Protein AF-A0A937B7Q1-F1 (afdb_monomer_lite)

pLDDT: mean 87.64, std 11.83, range [39.62, 97.81]

Secondary structure (DSSP, 8-state):
-HHHHHHTTS--PPTTSPPPTTTTT---GGGGHHHHHIIIIIIIHHHHHHHTSS-HHHHHHHHHHHHHHHHHHHHHHSSB--TTTT--SGGGT--SSPPPBPHHHHHHHHHHHHHHHHHHHHH-----GGG-TTTTT-HHHHHHHHHHHHHHHHHHHHHTT-HHHHHHHS--

Structure (mmCIF, N/CA/C/O backbone):
data_AF-A0A937B7Q1-F1
#
_entry.id   AF-A0A937B7Q1-F1
#
loop_
_atom_site.group_PDB
_atom_site.id
_atom_site.type_symbol
_atom_site.label_atom_id
_atom_site.label_alt_id
_atom_site.label_comp_id
_atom_site.label_asym_id
_atom_site.label_entity_id
_atom_site.label_seq_id
_atom_site.pdbx_PDB_ins_code
_atom_site.Cartn_x
_atom_site.Cartn_y
_atom_site.Cartn_z
_atom_site.occupancy
_atom_site.B_iso_or_equiv
_atom_site.auth_seq_id
_atom_site.auth_comp_id
_atom_site.auth_asym_id
_atom_site.auth_atom_id
_atom_site.pdbx_PDB_model_num
ATOM 1 N N . MET A 1 1 ? 0.412 -8.705 -12.271 1.00 50.12 1 MET A N 1
ATOM 2 C CA . MET A 1 1 ? 0.459 -10.104 -11.781 1.00 50.12 1 MET A CA 1
ATOM 3 C C . MET A 1 1 ? 1.122 -11.080 -12.757 1.00 50.12 1 MET A C 1
ATOM 5 O O . MET A 1 1 ? 1.911 -11.881 -12.290 1.00 50.12 1 MET A O 1
ATOM 9 N N . MET A 1 2 ? 0.900 -11.007 -14.077 1.00 56.94 2 MET A N 1
ATOM 10 C CA . MET A 1 2 ? 1.447 -11.999 -15.030 1.00 56.94 2 MET A CA 1
ATOM 11 C C . MET A 1 2 ? 2.991 -11.999 -15.174 1.00 56.94 2 MET A C 1
ATOM 13 O O . MET A 1 2 ? 3.591 -13.054 -15.356 1.00 56.94 2 MET A O 1
ATOM 17 N N . ARG A 1 3 ? 3.652 -10.838 -15.026 1.00 74.56 3 ARG A N 1
ATOM 18 C CA . ARG A 1 3 ? 5.115 -10.698 -15.201 1.00 74.56 3 ARG A CA 1
ATOM 19 C C . ARG A 1 3 ? 5.944 -11.252 -14.033 1.00 74.56 3 ARG A C 1
ATOM 21 O O . ARG A 1 3 ? 6.922 -11.945 -14.260 1.00 74.56 3 ARG A O 1
ATOM 28 N N . ALA A 1 4 ? 5.521 -11.034 -12.785 1.00 82.25 4 ALA A N 1
ATOM 29 C CA . ALA A 1 4 ? 6.261 -11.528 -11.618 1.00 82.25 4 ALA A CA 1
ATOM 30 C C . ALA A 1 4 ? 6.345 -13.066 -11.578 1.00 82.25 4 ALA A C 1
ATOM 32 O O . ALA A 1 4 ? 7.389 -13.617 -11.252 1.00 82.25 4 ALA A O 1
ATOM 33 N N . ALA A 1 5 ? 5.270 -13.760 -11.967 1.00 83.88 5 ALA A N 1
ATOM 34 C CA . ALA A 1 5 ? 5.265 -15.220 -12.059 1.00 83.88 5 ALA A CA 1
ATOM 35 C C . ALA A 1 5 ? 6.197 -15.743 -13.167 1.00 83.88 5 ALA A C 1
ATOM 37 O O . ALA A 1 5 ? 6.763 -16.820 -13.020 1.00 83.88 5 ALA A O 1
ATOM 38 N N . LEU A 1 6 ? 6.373 -14.975 -14.248 1.00 86.75 6 LEU A N 1
ATOM 39 C CA . LEU A 1 6 ? 7.297 -15.308 -15.333 1.00 86.75 6 LEU A CA 1
ATOM 40 C C . LEU A 1 6 ? 8.747 -15.204 -14.849 1.00 86.75 6 LEU A C 1
ATOM 42 O O . LEU A 1 6 ? 9.528 -16.133 -15.008 1.00 86.75 6 LEU A O 1
ATOM 46 N N . TRP A 1 7 ? 9.091 -14.093 -14.194 1.00 85.81 7 TRP A N 1
ATOM 47 C CA . TRP A 1 7 ? 10.440 -13.857 -13.668 1.00 85.81 7 TRP A CA 1
ATOM 48 C C . TRP A 1 7 ? 10.802 -14.792 -12.513 1.00 85.81 7 TRP A C 1
ATOM 50 O O . TRP A 1 7 ? 11.959 -15.167 -12.363 1.00 85.81 7 TRP A O 1
ATOM 60 N N . ALA A 1 8 ? 9.810 -15.222 -11.734 1.00 90.19 8 ALA A N 1
ATOM 61 C CA . ALA A 1 8 ? 9.963 -16.270 -10.729 1.00 90.19 8 ALA A CA 1
ATOM 62 C C . ALA A 1 8 ? 9.913 -17.695 -11.319 1.00 90.19 8 ALA A C 1
ATOM 64 O O . ALA A 1 8 ? 9.898 -18.659 -10.561 1.00 90.19 8 ALA A O 1
ATOM 65 N N . GLN A 1 9 ? 9.879 -17.831 -12.651 1.00 89.19 9 GLN A N 1
ATOM 66 C CA . GLN A 1 9 ? 9.910 -19.102 -13.383 1.00 89.19 9 GLN A CA 1
ATOM 67 C C . GLN A 1 9 ? 8.751 -20.060 -13.060 1.00 89.19 9 GLN A C 1
ATOM 69 O O . GLN A 1 9 ? 8.854 -21.266 -13.268 1.00 89.19 9 GLN A O 1
ATOM 74 N N . TYR A 1 10 ? 7.615 -19.535 -12.596 1.00 88.69 10 TYR A N 1
ATOM 75 C CA . TYR A 1 10 ? 6.405 -20.336 -12.390 1.00 88.69 10 TYR A CA 1
ATOM 76 C C . TYR A 1 10 ? 5.698 -20.695 -13.698 1.00 88.69 10 TYR A C 1
ATOM 78 O O . TYR A 1 10 ? 4.919 -21.645 -13.732 1.00 88.69 10 TYR A O 1
ATOM 86 N N . TRP A 1 11 ? 5.924 -19.928 -14.764 1.00 85.50 11 TRP A N 1
ATOM 87 C CA . TRP A 1 11 ? 5.366 -20.205 -16.083 1.00 85.50 11 TRP A CA 1
ATOM 88 C C . TRP A 1 11 ? 6.284 -19.669 -17.180 1.00 85.50 11 TRP A C 1
ATOM 90 O O . TRP A 1 11 ? 7.130 -18.816 -16.928 1.00 85.50 11 TRP A O 1
ATOM 100 N N . THR A 1 12 ? 6.085 -20.160 -18.397 1.00 82.81 12 THR A N 1
ATOM 101 C CA . THR A 1 12 ? 6.661 -19.643 -19.644 1.00 82.81 12 THR A CA 1
ATOM 102 C C . THR A 1 12 ? 5.599 -19.760 -20.732 1.00 82.81 12 THR A C 1
ATOM 104 O O . THR A 1 12 ? 4.597 -20.466 -20.550 1.00 82.81 12 THR A O 1
ATOM 107 N N . TRP A 1 13 ? 5.766 -19.045 -21.840 1.00 74.75 13 TRP A N 1
ATOM 108 C CA . TRP A 1 13 ? 4.879 -19.175 -22.984 1.00 74.75 13 TRP A CA 1
ATOM 109 C C . TRP A 1 13 ? 4.895 -20.602 -23.553 1.00 74.75 13 TRP A C 1
ATOM 111 O O . TRP A 1 13 ? 5.878 -21.336 -23.460 1.00 74.75 13 TRP A O 1
ATOM 121 N N . GLY A 1 14 ? 3.755 -21.017 -24.113 1.00 81.00 14 GLY A N 1
ATOM 122 C CA . GLY A 1 14 ? 3.600 -22.354 -24.680 1.00 81.00 14 GLY A CA 1
ATOM 123 C C . GLY A 1 14 ? 4.478 -22.585 -25.919 1.00 81.00 14 GLY A C 1
ATOM 124 O O . GLY A 1 14 ? 4.973 -21.638 -26.532 1.00 81.00 14 GLY A O 1
ATOM 125 N N . PRO A 1 15 ? 4.657 -23.843 -26.346 1.00 79.44 15 PRO A N 1
ATOM 126 C CA . PRO A 1 15 ? 5.350 -24.132 -27.594 1.00 79.44 15 PRO A CA 1
ATOM 127 C C . PRO A 1 15 ? 4.584 -23.537 -28.790 1.00 79.44 15 PRO A C 1
ATOM 129 O O . PRO A 1 15 ? 3.369 -23.689 -28.893 1.00 79.44 15 PRO A O 1
ATOM 132 N N . GLY A 1 16 ? 5.298 -22.881 -29.711 1.00 78.62 16 GLY A N 1
ATOM 133 C CA . GLY A 1 16 ? 4.734 -22.353 -30.965 1.00 78.62 16 GLY A CA 1
ATOM 134 C C . GLY A 1 16 ? 4.321 -20.877 -30.948 1.00 78.62 16 GLY A C 1
ATOM 135 O O . GLY A 1 16 ? 3.835 -20.380 -31.961 1.00 78.62 16 GLY A O 1
ATOM 136 N N . VAL A 1 17 ? 4.544 -20.161 -29.846 1.00 79.38 17 VAL A N 1
ATOM 137 C CA . VAL A 1 17 ? 4.400 -18.699 -29.782 1.00 79.38 17 VAL A CA 1
ATOM 138 C C . VAL A 1 17 ? 5.772 -18.029 -29.680 1.00 79.38 17 VAL A C 1
ATOM 140 O O . VAL A 1 17 ? 6.707 -18.585 -29.107 1.00 79.38 17 VAL A O 1
ATOM 143 N N . ALA A 1 18 ? 5.916 -16.855 -30.298 1.00 75.31 18 ALA A N 1
ATOM 144 C CA . ALA A 1 18 ? 7.167 -16.105 -30.264 1.00 75.31 18 ALA A CA 1
ATOM 145 C C . ALA A 1 18 ? 7.467 -15.623 -28.838 1.00 75.31 18 ALA A C 1
ATOM 147 O O . ALA A 1 18 ? 6.561 -15.146 -28.154 1.00 75.31 18 ALA A O 1
ATOM 148 N N . LEU A 1 19 ? 8.738 -15.719 -28.428 1.00 74.12 19 LEU A N 1
ATOM 149 C CA . LEU A 1 19 ? 9.180 -15.230 -27.125 1.00 74.12 19 LEU A CA 1
ATOM 150 C C . LEU A 1 19 ? 8.914 -13.727 -27.016 1.00 74.12 19 LEU A C 1
ATOM 152 O O . LEU A 1 19 ? 9.402 -12.941 -27.835 1.00 74.12 19 LEU A O 1
ATOM 156 N N . GLY A 1 20 ? 8.142 -13.338 -26.008 1.00 77.69 20 GLY A N 1
ATOM 157 C CA . GLY A 1 20 ? 7.779 -11.942 -25.784 1.00 77.69 20 GLY A CA 1
ATOM 158 C C . GLY A 1 20 ? 8.903 -11.144 -25.121 1.00 77.69 20 GLY A C 1
ATOM 159 O O . GLY A 1 20 ? 9.791 -11.700 -24.474 1.00 77.69 20 GLY A O 1
ATOM 160 N N . ASP A 1 21 ? 8.823 -9.815 -25.196 1.00 84.06 21 ASP A N 1
ATOM 161 C CA . ASP A 1 21 ? 9.784 -8.898 -24.559 1.00 84.06 21 ASP A CA 1
ATOM 162 C C . ASP A 1 21 ? 9.982 -9.190 -23.058 1.00 84.06 21 ASP A C 1
ATOM 164 O O . ASP A 1 21 ? 11.103 -9.182 -22.551 1.00 84.06 21 ASP A O 1
ATOM 168 N N . ASN A 1 22 ? 8.912 -9.588 -22.365 1.00 79.38 22 ASN A N 1
ATOM 169 C CA . ASN A 1 22 ? 8.937 -9.967 -20.950 1.00 79.38 22 ASN A CA 1
ATOM 170 C C . ASN A 1 22 ? 9.835 -11.166 -20.620 1.00 79.38 22 ASN A C 1
ATOM 172 O O . ASN A 1 22 ? 10.467 -11.176 -19.564 1.00 79.38 22 ASN A O 1
ATOM 176 N N . GLU A 1 23 ? 9.874 -12.171 -21.497 1.00 81.38 23 GLU A N 1
ATOM 177 C CA . GLU A 1 23 ? 10.694 -13.384 -21.337 1.00 81.38 23 GLU A CA 1
ATOM 178 C C . GLU A 1 23 ? 12.169 -13.094 -21.588 1.00 81.38 23 GLU A C 1
ATOM 180 O O . GLU A 1 23 ? 13.056 -13.772 -21.076 1.00 81.38 23 GLU A O 1
ATOM 185 N N . ARG A 1 24 ? 12.422 -12.041 -22.364 1.00 84.56 24 ARG A N 1
ATOM 186 C CA . ARG A 1 24 ? 13.751 -11.551 -22.710 1.00 84.56 24 ARG A CA 1
ATOM 187 C C . ARG A 1 24 ? 14.237 -10.453 -21.769 1.00 84.56 24 ARG A C 1
ATOM 189 O O . ARG A 1 24 ? 15.279 -9.864 -22.036 1.00 84.56 24 ARG A O 1
ATOM 196 N N . TYR A 1 25 ? 13.496 -10.170 -20.695 1.00 85.88 25 TYR A N 1
ATOM 197 C CA . TYR A 1 25 ? 13.778 -9.086 -19.749 1.00 85.88 25 TYR A CA 1
ATOM 198 C C . TYR A 1 25 ? 13.830 -7.690 -20.399 1.00 85.88 25 TYR A C 1
ATOM 200 O O . TYR A 1 25 ? 14.426 -6.762 -19.855 1.00 85.88 25 TYR A O 1
ATOM 208 N N . LEU A 1 26 ? 13.172 -7.514 -21.547 1.00 86.56 26 LEU A N 1
ATOM 209 C CA . LEU A 1 26 ? 13.018 -6.226 -22.214 1.00 86.56 26 LEU A CA 1
ATOM 210 C C . LEU A 1 26 ? 11.802 -5.515 -21.612 1.00 86.56 26 LEU A C 1
ATOM 212 O O . LEU A 1 26 ? 10.665 -5.766 -21.999 1.00 86.56 26 LEU A O 1
ATOM 216 N N . SER A 1 27 ? 12.046 -4.660 -20.620 1.00 83.75 27 SER 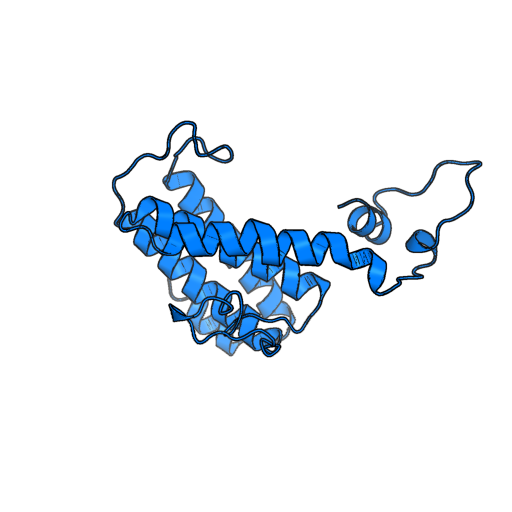A N 1
ATOM 217 C CA . SER A 1 27 ? 10.994 -3.863 -19.977 1.00 83.75 27 SER A CA 1
ATOM 218 C C . SER A 1 27 ? 11.007 -2.434 -20.505 1.00 83.75 27 SER A C 1
ATOM 220 O O . SER A 1 27 ? 12.062 -1.802 -20.559 1.00 83.75 27 SER A O 1
ATOM 222 N N . GLN A 1 28 ? 9.837 -1.910 -20.864 1.00 87.06 28 GLN A N 1
ATOM 223 C CA . GLN A 1 28 ? 9.664 -0.514 -21.264 1.00 87.06 28 GLN A CA 1
ATOM 224 C C . GLN A 1 28 ? 8.931 0.269 -20.168 1.00 87.06 28 GLN A C 1
ATOM 226 O O . GLN A 1 28 ? 8.072 -0.297 -19.497 1.00 87.06 28 GLN A O 1
ATOM 231 N N . PRO A 1 29 ? 9.173 1.583 -20.004 1.00 81.75 29 PRO A N 1
ATOM 232 C CA . PRO A 1 29 ? 8.490 2.375 -18.975 1.00 81.75 29 PRO A CA 1
ATOM 233 C C . PRO A 1 29 ? 6.957 2.264 -19.030 1.00 81.75 29 PRO A C 1
ATOM 235 O O . PRO A 1 29 ? 6.300 2.113 -18.001 1.00 81.75 29 PRO A O 1
ATOM 238 N N . ALA A 1 30 ? 6.387 2.250 -20.240 1.00 87.88 30 ALA A N 1
ATOM 239 C CA . ALA A 1 30 ? 4.942 2.181 -20.452 1.00 87.88 30 ALA A CA 1
ATOM 240 C C . ALA A 1 30 ? 4.292 0.886 -19.931 1.00 87.88 30 ALA A C 1
ATOM 242 O O . ALA A 1 30 ? 3.093 0.871 -19.642 1.00 87.88 30 ALA A O 1
ATOM 243 N N . ASP A 1 31 ? 5.072 -0.183 -19.762 1.00 86.44 31 ASP A N 1
ATOM 244 C CA . ASP A 1 31 ? 4.587 -1.477 -19.284 1.00 86.44 31 ASP A CA 1
ATOM 245 C C . ASP A 1 31 ? 3.991 -1.421 -17.874 1.00 86.44 31 ASP A C 1
ATOM 247 O O . ASP A 1 31 ? 3.116 -2.222 -17.526 1.00 86.44 31 ASP A O 1
ATOM 251 N N . PHE A 1 32 ? 4.460 -0.472 -17.063 1.00 88.31 32 PHE A N 1
ATOM 252 C CA . PHE A 1 32 ? 4.095 -0.345 -15.657 1.00 88.31 32 PHE A CA 1
ATOM 253 C C . PHE A 1 32 ? 3.060 0.751 -15.398 1.00 88.31 32 PHE A C 1
ATOM 255 O O . PHE A 1 32 ? 2.506 0.801 -14.298 1.00 88.31 32 PHE A O 1
ATOM 262 N N . ASN A 1 33 ? 2.713 1.557 -16.409 1.00 90.31 33 ASN A N 1
ATOM 263 C CA . ASN A 1 33 ? 1.756 2.662 -16.290 1.00 90.31 33 ASN A CA 1
ATOM 264 C C . ASN A 1 33 ? 0.428 2.207 -15.676 1.00 90.31 33 ASN A C 1
ATOM 266 O O . ASN A 1 33 ? -0.066 2.809 -14.731 1.00 90.31 33 ASN A O 1
ATOM 270 N N . ASN A 1 34 ? -0.121 1.086 -16.151 1.00 91.00 34 ASN A N 1
ATOM 271 C CA . ASN A 1 34 ? -1.388 0.566 -15.636 1.00 91.00 34 ASN A CA 1
ATOM 272 C C . ASN A 1 34 ? -1.307 0.166 -14.156 1.00 91.00 34 ASN A C 1
ATOM 274 O O . ASN A 1 34 ? -2.266 0.371 -13.413 1.00 91.00 34 ASN A O 1
ATOM 278 N N . ALA A 1 35 ? -0.191 -0.430 -13.728 1.00 89.81 35 ALA A N 1
ATOM 279 C CA . ALA A 1 35 ? 0.004 -0.809 -12.331 1.00 89.81 35 ALA A CA 1
ATOM 280 C C . ALA A 1 35 ? 0.165 0.437 -11.452 1.00 89.81 35 ALA A C 1
ATOM 282 O O . ALA A 1 35 ? -0.492 0.537 -10.417 1.00 89.81 35 ALA A O 1
ATOM 283 N N . TRP A 1 36 ? 0.960 1.404 -11.914 1.00 92.19 36 TRP A N 1
ATOM 284 C CA . TRP A 1 36 ? 1.177 2.683 -11.249 1.00 92.19 36 TRP A CA 1
ATOM 285 C C . TRP A 1 36 ? -0.128 3.464 -11.061 1.00 92.19 36 TRP A C 1
ATOM 287 O O . TRP A 1 36 ? -0.479 3.825 -9.938 1.00 92.19 36 TRP A O 1
ATOM 297 N N . THR A 1 37 ? -0.903 3.649 -12.134 1.00 92.81 37 THR A N 1
ATOM 298 C CA . THR A 1 37 ? -2.195 4.347 -12.089 1.00 92.81 37 THR A CA 1
ATOM 299 C C . THR A 1 37 ? -3.178 3.643 -11.161 1.00 92.81 37 THR A C 1
ATOM 301 O O . THR A 1 37 ? -3.807 4.296 -10.335 1.00 92.81 37 THR A O 1
ATOM 304 N N . ARG A 1 38 ? -3.294 2.310 -11.226 1.00 93.62 38 ARG A N 1
ATOM 305 C CA . ARG A 1 38 ? -4.201 1.568 -10.333 1.00 93.62 38 ARG A CA 1
ATOM 306 C C . ARG A 1 38 ? -3.794 1.670 -8.866 1.00 93.62 38 ARG A C 1
ATOM 308 O O . ARG A 1 38 ? -4.672 1.690 -8.007 1.00 93.62 38 ARG A O 1
ATOM 315 N N . ALA A 1 39 ? -2.497 1.717 -8.581 1.00 93.94 39 ALA A N 1
ATOM 316 C CA . ALA A 1 39 ? -2.007 1.864 -7.221 1.00 93.94 39 ALA A CA 1
ATOM 317 C C . ALA A 1 39 ? -2.268 3.279 -6.687 1.00 93.94 39 ALA A C 1
ATOM 319 O O . ALA A 1 39 ? -2.939 3.414 -5.671 1.00 93.94 39 ALA A O 1
ATOM 320 N N . TYR A 1 40 ? -1.806 4.325 -7.378 1.00 93.88 40 TYR A N 1
ATOM 321 C CA . TYR A 1 40 ? -1.909 5.704 -6.888 1.00 93.88 40 TYR A CA 1
ATOM 322 C C . TYR A 1 40 ? -3.281 6.340 -7.123 1.00 93.88 40 TYR A C 1
ATOM 324 O O . TYR A 1 40 ? -3.908 6.808 -6.178 1.00 93.88 40 TYR A O 1
ATOM 332 N N . ALA A 1 41 ? -3.750 6.368 -8.371 1.00 91.44 41 ALA A N 1
ATOM 333 C CA . ALA A 1 41 ? -4.944 7.126 -8.743 1.00 91.44 41 ALA A CA 1
ATOM 334 C C . ALA A 1 41 ? -6.250 6.448 -8.307 1.00 91.44 41 ALA A C 1
ATOM 336 O O . ALA A 1 41 ? -7.247 7.138 -8.131 1.00 91.44 41 ALA A O 1
ATOM 337 N N . ASN A 1 42 ? -6.236 5.123 -8.119 1.00 92.94 42 ASN A N 1
ATOM 338 C CA . ASN A 1 42 ? -7.421 4.376 -7.702 1.00 92.94 42 ASN A CA 1
ATOM 339 C C . ASN A 1 42 ? -7.290 3.942 -6.236 1.00 92.94 42 ASN A C 1
ATOM 341 O O . ASN A 1 42 ? -7.823 4.587 -5.341 1.00 92.94 42 ASN A O 1
ATOM 345 N N . ALA A 1 43 ? -6.527 2.876 -5.970 1.00 94.56 43 ALA A N 1
ATOM 346 C CA . ALA A 1 43 ? -6.538 2.224 -4.664 1.00 94.56 43 ALA A CA 1
ATOM 347 C C . ALA A 1 43 ? -6.065 3.148 -3.531 1.00 94.56 43 ALA A C 1
ATOM 349 O O . ALA A 1 43 ? -6.711 3.223 -2.490 1.00 94.56 43 ALA A O 1
ATOM 350 N N . LEU A 1 44 ? -4.951 3.861 -3.711 1.00 95.06 44 LEU A N 1
ATOM 351 C CA . LEU A 1 44 ? -4.420 4.736 -2.668 1.00 95.06 44 LEU A CA 1
ATOM 352 C C . LEU A 1 44 ? -5.314 5.960 -2.435 1.00 95.06 44 LEU A C 1
ATOM 354 O O . LEU A 1 44 ? -5.482 6.358 -1.285 1.00 95.06 44 LEU A O 1
ATOM 358 N N . ALA A 1 45 ? -5.913 6.518 -3.491 1.00 93.44 45 ALA A N 1
ATOM 359 C CA . ALA A 1 45 ? -6.875 7.611 -3.377 1.00 93.44 45 ALA A CA 1
ATOM 360 C C . ALA A 1 45 ? -8.117 7.192 -2.569 1.00 93.44 45 ALA A C 1
ATOM 362 O O . ALA A 1 45 ? -8.465 7.863 -1.595 1.00 93.44 45 ALA A O 1
ATOM 363 N N . ASP A 1 46 ? -8.708 6.037 -2.886 1.00 93.50 46 ASP A N 1
ATOM 364 C CA . ASP A 1 4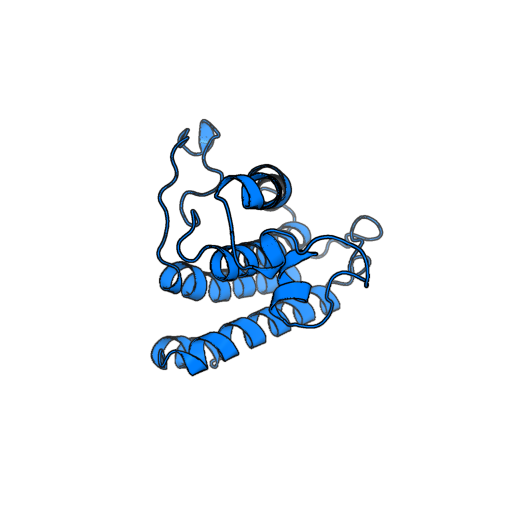6 ? -9.863 5.494 -2.158 1.00 93.50 46 ASP A CA 1
ATOM 365 C C . ASP A 1 46 ? -9.522 5.206 -0.687 1.00 93.50 46 ASP A C 1
ATOM 367 O O . ASP A 1 46 ? -10.292 5.515 0.226 1.00 93.50 46 ASP A O 1
ATOM 371 N N . LEU A 1 47 ? -8.334 4.654 -0.425 1.00 95.12 47 LEU A N 1
ATOM 372 C CA . LEU A 1 47 ? -7.873 4.373 0.934 1.00 95.12 47 LEU A CA 1
ATOM 373 C C . LEU A 1 47 ? -7.596 5.649 1.737 1.00 95.12 47 LEU A C 1
ATOM 375 O O . LEU A 1 47 ? -7.862 5.673 2.940 1.00 95.12 47 LEU A O 1
ATOM 379 N N . LYS A 1 48 ? -7.080 6.703 1.095 1.00 91.88 48 LYS A N 1
ATOM 380 C CA . LYS A 1 48 ? -6.875 8.019 1.717 1.00 91.88 48 LYS A CA 1
ATOM 381 C C . LYS A 1 48 ? -8.195 8.708 2.022 1.00 91.88 48 LYS A C 1
ATOM 383 O O . LYS A 1 48 ? -8.330 9.314 3.082 1.00 91.88 48 LYS A O 1
ATOM 388 N N . PHE A 1 49 ? -9.183 8.562 1.148 1.00 91.31 49 PHE A N 1
ATOM 389 C CA . PHE A 1 49 ? -10.541 9.006 1.430 1.00 91.31 49 PHE A CA 1
ATOM 390 C C . PHE A 1 49 ? -11.136 8.254 2.630 1.00 91.31 49 PHE A C 1
ATOM 392 O O . PHE A 1 49 ? -11.657 8.879 3.552 1.00 91.31 49 PHE A O 1
ATOM 399 N N . LEU A 1 50 ? -10.985 6.926 2.681 1.00 91.81 50 LEU A N 1
ATOM 400 C CA . LEU A 1 50 ? -11.477 6.109 3.795 1.00 91.81 50 LEU A CA 1
ATOM 401 C C . LEU A 1 50 ? -10.779 6.435 5.128 1.00 91.81 50 LEU A C 1
ATOM 403 O O . LEU A 1 50 ? -11.408 6.389 6.183 1.00 91.81 50 LEU A O 1
ATOM 407 N N . GLU A 1 51 ? -9.495 6.800 5.092 1.00 89.69 51 GLU A N 1
ATOM 408 C CA . GLU A 1 51 ? -8.737 7.292 6.252 1.00 89.69 51 GLU A CA 1
ATOM 409 C C . GLU A 1 51 ? -9.287 8.616 6.813 1.00 89.69 51 GLU A C 1
ATOM 411 O O . GLU A 1 51 ? -9.149 8.873 8.003 1.00 89.69 51 GLU A O 1
ATOM 416 N N . LYS A 1 52 ? -9.971 9.444 6.010 1.00 87.88 52 LYS A N 1
ATOM 417 C CA . LYS A 1 52 ? -10.635 10.668 6.502 1.00 87.88 52 LYS A CA 1
ATOM 418 C C . LYS A 1 52 ? -11.936 10.369 7.281 1.00 87.88 52 LYS A C 1
ATOM 420 O O . LYS A 1 52 ? -12.532 11.289 7.839 1.00 87.88 52 LYS A O 1
ATOM 425 N N . SER A 1 53 ? -12.391 9.110 7.341 1.00 88.12 53 SER A N 1
ATOM 426 C CA . SER A 1 53 ? -13.579 8.705 8.110 1.00 88.12 53 SER A CA 1
ATOM 427 C C . SER A 1 53 ? -13.406 8.954 9.615 1.00 88.12 53 SER A C 1
ATOM 429 O O . SER A 1 53 ? -12.309 8.835 10.155 1.00 88.12 53 SER A O 1
ATOM 431 N N . SER A 1 54 ? -14.494 9.246 10.334 1.00 88.75 54 SER A N 1
ATOM 432 C CA . SER A 1 54 ? -14.479 9.348 11.805 1.00 88.75 54 SER A CA 1
ATOM 433 C C . SER A 1 54 ? -14.421 7.983 12.500 1.00 88.75 54 SER A C 1
ATOM 435 O O . SER A 1 54 ? -14.097 7.893 13.685 1.00 88.75 54 SER A O 1
ATOM 437 N N . ASP A 1 55 ? -14.717 6.912 11.768 1.00 92.69 55 ASP A N 1
ATOM 438 C CA . ASP A 1 55 ? -14.802 5.561 12.298 1.00 92.69 55 ASP A CA 1
ATOM 439 C C . ASP A 1 55 ? -13.435 4.868 12.302 1.00 92.69 55 ASP A C 1
ATOM 441 O O . ASP A 1 55 ? -12.780 4.671 11.269 1.00 92.69 55 ASP A O 1
ATOM 445 N N . LYS A 1 56 ? -13.014 4.469 13.501 1.00 94.94 56 LYS A N 1
ATOM 446 C CA . LYS A 1 56 ? -11.716 3.851 13.758 1.00 94.94 56 LYS A CA 1
ATOM 447 C C . LYS A 1 56 ? -11.543 2.489 13.086 1.00 94.94 56 LYS A C 1
ATOM 449 O O . LYS A 1 56 ? -10.428 2.180 12.672 1.00 94.94 56 LYS A O 1
ATOM 454 N N . THR A 1 57 ? -12.607 1.717 12.877 1.00 94.44 57 THR A N 1
ATOM 455 C CA . THR A 1 57 ? -12.502 0.444 12.151 1.00 94.44 57 THR A CA 1
ATOM 456 C C . THR A 1 57 ? -12.079 0.689 10.701 1.00 94.44 57 THR A C 1
ATOM 458 O O . THR A 1 57 ? -11.126 0.074 10.221 1.00 94.44 57 THR A O 1
ATOM 461 N N . TYR A 1 58 ? -12.726 1.633 10.012 1.00 94.94 58 TYR A N 1
ATOM 462 C CA . TYR A 1 58 ? -12.392 1.959 8.621 1.00 94.94 58 TYR A CA 1
ATOM 463 C C .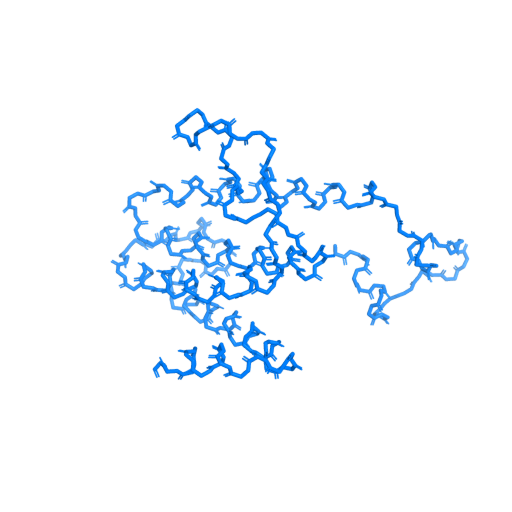 TYR A 1 58 ? -11.000 2.587 8.484 1.00 94.94 58 TYR A C 1
ATOM 465 O O . TYR A 1 58 ? -10.253 2.213 7.580 1.00 94.94 58 TYR A O 1
ATOM 473 N N . ASN A 1 59 ? -10.612 3.460 9.421 1.00 94.94 59 ASN A N 1
ATOM 474 C CA . ASN A 1 59 ? -9.247 3.995 9.518 1.00 94.94 59 ASN A CA 1
ATOM 475 C C . ASN A 1 59 ? -8.196 2.891 9.663 1.00 94.94 59 ASN A C 1
ATOM 477 O O . ASN A 1 59 ? -7.143 2.916 9.025 1.00 94.94 59 ASN A O 1
ATOM 481 N N . GLY A 1 60 ? -8.467 1.927 10.540 1.00 95.88 60 GLY A N 1
ATOM 482 C CA . GLY A 1 60 ? -7.537 0.851 10.824 1.00 95.88 60 GLY A CA 1
ATOM 483 C C . GLY A 1 60 ? -7.310 -0.049 9.611 1.00 95.88 60 GLY A C 1
ATOM 484 O O . GLY A 1 60 ? -6.163 -0.338 9.256 1.00 95.88 60 GLY A O 1
ATOM 485 N N . ILE A 1 61 ? -8.396 -0.424 8.925 1.00 96.06 61 ILE A N 1
ATOM 486 C CA . ILE A 1 61 ? -8.340 -1.188 7.670 1.00 96.06 61 ILE A CA 1
ATOM 487 C C . ILE A 1 61 ? -7.605 -0.387 6.594 1.00 96.06 61 ILE A C 1
ATOM 489 O O . ILE A 1 61 ? -6.718 -0.932 5.932 1.00 96.06 61 ILE A O 1
ATOM 493 N N . SER A 1 62 ? -7.927 0.903 6.434 1.00 96.31 62 SER A N 1
ATOM 494 C CA . SER A 1 62 ? -7.323 1.724 5.387 1.00 96.31 62 SER A CA 1
ATOM 495 C C . SER A 1 62 ? -5.810 1.837 5.567 1.00 96.31 62 SER A C 1
ATOM 497 O O . SER A 1 62 ? -5.077 1.574 4.618 1.00 96.31 62 SER A O 1
ATOM 499 N N . LYS A 1 63 ? -5.315 2.098 6.783 1.00 96.88 63 LYS A N 1
ATOM 500 C CA . LYS A 1 63 ? -3.872 2.180 7.082 1.00 96.88 63 LYS A CA 1
ATOM 501 C C . LYS A 1 63 ? -3.129 0.875 6.807 1.00 96.88 63 LYS A C 1
ATOM 503 O O . LYS A 1 63 ? -2.047 0.898 6.224 1.00 96.88 63 LYS A O 1
ATOM 508 N N . ILE A 1 64 ? -3.706 -0.270 7.177 1.00 97.31 64 ILE A N 1
ATOM 509 C CA . ILE A 1 64 ? -3.093 -1.583 6.908 1.00 97.31 64 ILE A CA 1
ATOM 510 C C . ILE A 1 64 ? -3.030 -1.854 5.399 1.00 97.31 64 ILE A C 1
ATOM 512 O O . ILE A 1 64 ? -2.007 -2.321 4.893 1.00 97.31 64 ILE A O 1
ATOM 516 N N . MET A 1 65 ? -4.095 -1.528 4.665 1.00 97.31 65 MET A N 1
ATOM 517 C CA . MET A 1 65 ? -4.142 -1.696 3.211 1.00 97.31 65 MET A CA 1
ATOM 518 C C . MET A 1 65 ? -3.201 -0.733 2.479 1.00 97.31 65 MET A C 1
ATOM 520 O O . MET A 1 65 ? -2.538 -1.153 1.530 1.00 97.31 65 MET A O 1
ATOM 524 N N . GLN A 1 66 ? -3.077 0.514 2.946 1.00 96.81 66 GLN A N 1
ATOM 525 C CA . GLN A 1 66 ? -2.090 1.472 2.439 1.00 96.81 66 GLN A CA 1
ATOM 526 C C . GLN A 1 66 ? -0.673 0.941 2.640 1.00 96.81 66 GLN A C 1
ATOM 528 O O . GLN A 1 66 ? 0.104 0.919 1.691 1.00 96.81 66 GLN A O 1
ATOM 533 N N . ALA A 1 67 ? -0.351 0.437 3.836 1.00 97.19 67 ALA A N 1
ATOM 534 C CA . ALA A 1 67 ? 0.963 -0.134 4.108 1.00 97.19 67 ALA A CA 1
ATOM 535 C C . ALA A 1 67 ? 1.276 -1.328 3.190 1.00 97.19 67 ALA A C 1
ATOM 537 O O . ALA A 1 67 ? 2.386 -1.427 2.673 1.00 97.19 67 ALA A O 1
ATOM 538 N N . ASN A 1 68 ? 0.302 -2.211 2.935 1.00 97.00 68 ASN A N 1
ATOM 539 C CA . ASN A 1 68 ? 0.468 -3.319 1.989 1.00 97.00 68 ASN A CA 1
ATOM 540 C C . ASN A 1 68 ? 0.693 -2.822 0.552 1.00 97.00 68 ASN A C 1
ATOM 542 O O . ASN A 1 68 ? 1.534 -3.361 -0.165 1.00 97.00 68 ASN A O 1
ATOM 546 N N . LEU A 1 69 ? -0.043 -1.794 0.126 1.00 96.62 69 LEU A N 1
ATOM 547 C CA . LEU A 1 69 ? 0.094 -1.227 -1.212 1.00 96.62 69 LEU A CA 1
ATOM 548 C C . LEU A 1 69 ? 1.452 -0.539 -1.400 1.00 96.62 69 LEU A C 1
ATOM 550 O O . LEU A 1 69 ? 2.129 -0.804 -2.391 1.00 96.62 69 LEU A O 1
ATOM 554 N N . PHE A 1 70 ? 1.882 0.274 -0.433 1.00 96.75 70 PHE A N 1
ATOM 555 C CA . PHE A 1 70 ? 3.203 0.900 -0.451 1.00 96.75 70 PHE A CA 1
ATOM 556 C C . PHE A 1 70 ? 4.325 -0.133 -0.405 1.00 96.75 70 PHE A C 1
ATOM 558 O O . PHE A 1 70 ? 5.280 0.010 -1.156 1.00 96.75 70 PHE A O 1
ATOM 565 N N . GLN A 1 71 ? 4.179 -1.208 0.379 1.00 95.38 71 GLN A N 1
ATOM 566 C CA . GLN A 1 71 ? 5.117 -2.334 0.381 1.00 95.38 71 GLN A CA 1
ATOM 567 C C . GLN A 1 71 ? 5.267 -2.949 -1.021 1.00 95.38 71 GLN A C 1
ATOM 569 O O . GLN A 1 71 ? 6.376 -3.285 -1.426 1.00 95.38 71 GLN A O 1
ATOM 574 N N . ILE A 1 72 ? 4.173 -3.121 -1.769 1.00 94.44 72 ILE A N 1
ATOM 575 C CA . ILE A 1 72 ? 4.216 -3.671 -3.135 1.00 94.44 72 ILE A CA 1
ATOM 576 C C . ILE A 1 72 ? 4.851 -2.677 -4.114 1.00 94.44 72 ILE A C 1
ATOM 578 O O . ILE A 1 72 ? 5.581 -3.090 -5.012 1.00 94.44 72 ILE A O 1
ATOM 582 N N . LEU A 1 73 ? 4.571 -1.382 -3.955 1.00 94.75 73 LEU A N 1
ATOM 583 C CA . LEU A 1 73 ? 5.137 -0.331 -4.797 1.00 94.75 73 LEU A CA 1
ATOM 584 C C . LEU A 1 73 ? 6.654 -0.224 -4.620 1.00 94.75 73 LEU A C 1
ATOM 586 O O . LEU A 1 73 ? 7.373 -0.292 -5.613 1.00 94.75 73 LEU A O 1
ATOM 590 N N . VAL A 1 74 ? 7.134 -0.131 -3.379 1.00 94.81 74 VAL A N 1
ATOM 591 C CA . VAL A 1 74 ? 8.570 -0.004 -3.083 1.00 94.81 74 VAL A CA 1
ATOM 592 C C . VAL A 1 74 ? 9.344 -1.250 -3.527 1.00 94.81 74 VAL A C 1
ATOM 594 O O . VAL A 1 74 ? 10.420 -1.136 -4.097 1.00 94.81 74 VAL A O 1
ATOM 597 N N . ASP A 1 75 ? 8.755 -2.446 -3.394 1.00 91.88 75 ASP A N 1
ATOM 598 C CA . ASP A 1 75 ? 9.351 -3.693 -3.901 1.00 91.88 75 ASP A CA 1
ATOM 599 C C . ASP A 1 75 ? 9.564 -3.695 -5.415 1.00 91.88 75 ASP A C 1
ATOM 601 O O . ASP A 1 75 ? 10.419 -4.423 -5.919 1.00 91.88 75 ASP A O 1
ATOM 605 N N . HIS A 1 76 ? 8.717 -2.974 -6.149 1.00 89.81 76 HIS A N 1
ATOM 606 C CA . HIS A 1 76 ? 8.700 -3.026 -7.603 1.00 89.81 76 HIS A CA 1
ATOM 607 C C . HIS A 1 76 ? 9.456 -1.866 -8.246 1.00 89.81 76 HIS A C 1
ATOM 609 O O . HIS A 1 76 ? 10.079 -2.057 -9.287 1.00 89.81 76 HIS A O 1
ATOM 615 N N . PHE A 1 77 ? 9.385 -0.682 -7.640 1.00 91.19 77 PHE A N 1
ATOM 616 C CA . PHE A 1 77 ? 9.906 0.558 -8.208 1.00 91.19 77 PHE A CA 1
ATOM 617 C C . PHE A 1 77 ? 11.113 1.124 -7.445 1.00 91.19 77 PHE A C 1
ATOM 619 O O . PHE A 1 77 ? 11.811 1.966 -8.001 1.00 91.19 77 PHE A O 1
ATOM 626 N N . GLY A 1 78 ? 11.389 0.657 -6.222 1.00 92.75 78 GLY A N 1
ATOM 627 C CA . GLY A 1 78 ? 12.373 1.278 -5.335 1.00 92.75 78 GLY A CA 1
ATOM 628 C C . GLY A 1 78 ? 11.806 2.557 -4.730 1.00 92.75 78 GLY A C 1
ATOM 629 O O . GLY A 1 78 ? 10.741 2.523 -4.113 1.00 92.75 78 GLY A O 1
ATOM 630 N N . ASP A 1 79 ? 12.494 3.679 -4.927 1.00 95.31 79 ASP A N 1
ATOM 631 C CA . ASP A 1 79 ? 12.033 4.987 -4.466 1.00 95.31 79 ASP A CA 1
ATOM 632 C C . ASP A 1 79 ? 10.660 5.319 -5.058 1.00 95.31 79 ASP A C 1
ATOM 634 O O . ASP A 1 79 ? 10.409 5.142 -6.255 1.00 95.31 79 ASP A O 1
ATOM 638 N N . ILE A 1 80 ? 9.754 5.823 -4.221 1.00 95.69 80 ILE A N 1
ATOM 639 C CA . ILE A 1 80 ? 8.371 6.109 -4.618 1.00 95.69 80 ILE A CA 1
ATOM 640 C C . ILE A 1 80 ? 7.818 7.340 -3.897 1.00 95.69 80 ILE A C 1
ATOM 642 O O . ILE A 1 80 ? 8.230 7.639 -2.776 1.00 95.69 80 ILE A O 1
ATOM 646 N N . PRO A 1 81 ? 6.819 8.039 -4.464 1.00 96.00 81 PRO A N 1
ATOM 647 C CA . PRO A 1 81 ? 6.068 9.035 -3.717 1.00 96.00 81 PRO A CA 1
ATOM 648 C C . PRO A 1 81 ? 5.350 8.409 -2.518 1.00 96.00 81 PRO A C 1
ATOM 650 O O . PRO A 1 81 ? 4.466 7.565 -2.696 1.00 96.00 81 PRO A O 1
ATOM 653 N N . PHE A 1 82 ? 5.701 8.832 -1.302 1.00 94.69 82 PHE A N 1
ATOM 654 C CA . PHE A 1 82 ? 5.114 8.309 -0.064 1.00 94.69 82 PHE A CA 1
ATOM 655 C C . PHE A 1 82 ? 4.590 9.428 0.843 1.00 94.69 82 PHE A C 1
ATOM 657 O O . PHE A 1 82 ? 3.383 9.547 1.049 1.00 94.69 82 PHE A O 1
ATOM 664 N N . THR A 1 83 ? 5.467 10.299 1.342 1.00 92.94 83 THR A N 1
ATOM 665 C CA . THR A 1 83 ? 5.138 11.402 2.266 1.00 92.94 83 THR A CA 1
ATOM 666 C C . THR A 1 83 ? 4.310 12.508 1.614 1.00 92.94 83 TH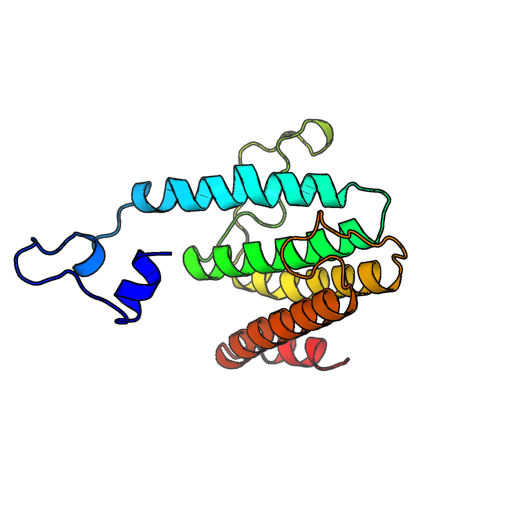R A C 1
ATOM 668 O O . THR A 1 83 ? 3.532 13.198 2.282 1.00 92.94 83 THR A O 1
ATOM 671 N N . GLU A 1 84 ? 4.460 12.681 0.303 1.00 91.19 84 GLU A N 1
ATOM 672 C CA . GLU A 1 84 ? 3.725 13.656 -0.506 1.00 91.19 84 GLU A CA 1
ATOM 673 C C . GLU A 1 84 ? 2.682 13.011 -1.425 1.00 91.19 84 GLU A C 1
ATOM 675 O O . GLU A 1 84 ? 2.035 13.700 -2.212 1.00 91.19 84 GLU A O 1
ATOM 680 N N . ALA A 1 85 ? 2.483 11.697 -1.313 1.00 89.81 85 ALA A N 1
ATOM 681 C CA . ALA A 1 85 ? 1.500 10.990 -2.116 1.00 89.81 85 ALA A CA 1
ATOM 682 C C . ALA A 1 85 ? 0.071 11.483 -1.827 1.00 89.81 85 ALA A C 1
ATOM 684 O O . ALA A 1 85 ? -0.304 11.692 -0.674 1.00 89.81 85 ALA A O 1
ATOM 685 N N . ILE A 1 86 ? -0.737 11.601 -2.889 1.00 88.25 86 ILE A N 1
ATOM 686 C CA . ILE A 1 86 ? -2.169 11.953 -2.837 1.00 88.25 86 ILE A CA 1
ATOM 687 C C . ILE A 1 86 ? -2.423 13.294 -2.116 1.00 88.25 86 ILE A C 1
ATOM 689 O O . ILE A 1 86 ? -3.335 13.423 -1.310 1.00 88.25 86 ILE A O 1
ATOM 693 N N . LYS A 1 87 ? -1.615 14.318 -2.425 1.00 87.56 87 LYS A N 1
ATOM 694 C CA . LYS A 1 87 ? -1.796 15.705 -1.946 1.00 87.56 87 LYS A CA 1
ATOM 695 C C . LYS A 1 87 ? -2.231 16.680 -3.047 1.00 87.56 87 LYS A C 1
ATOM 697 O O . LYS A 1 87 ? -1.910 17.863 -3.009 1.00 87.56 87 LYS A O 1
ATOM 702 N N . GLY A 1 88 ? -2.940 16.174 -4.056 1.00 82.19 88 GLY A N 1
ATOM 703 C CA . GLY A 1 88 ? -3.393 16.969 -5.202 1.00 82.19 88 GLY A CA 1
ATOM 704 C C . GLY A 1 88 ? -4.608 17.859 -4.914 1.00 82.19 88 GLY A C 1
ATOM 705 O O . GLY A 1 88 ? -4.881 18.780 -5.680 1.00 82.19 88 GLY A O 1
ATOM 706 N N . GLU A 1 89 ? -5.343 17.609 -3.826 1.00 82.50 89 GLU A N 1
ATOM 707 C CA . GLU A 1 89 ? -6.466 18.458 -3.424 1.00 82.50 89 GLU A CA 1
ATOM 708 C C . GLU A 1 89 ? -5.970 19.818 -2.908 1.00 82.50 89 GLU A C 1
ATOM 710 O O . GLU A 1 89 ? -4.900 19.926 -2.308 1.00 82.50 89 GLU A O 1
ATOM 715 N N . ILE A 1 90 ? -6.781 20.868 -3.086 1.00 82.06 90 ILE A N 1
ATOM 716 C CA . ILE A 1 90 ? -6.455 22.221 -2.599 1.00 82.06 90 ILE A CA 1
ATOM 717 C C . ILE A 1 90 ? -6.231 22.218 -1.082 1.00 82.06 90 ILE A C 1
ATOM 719 O O . ILE A 1 90 ? -5.304 22.859 -0.594 1.00 82.06 90 ILE A O 1
ATOM 723 N N . VAL A 1 91 ? -7.049 21.460 -0.343 1.00 82.69 91 VAL A N 1
ATOM 724 C CA . VAL A 1 91 ? -6.948 21.333 1.120 1.00 82.69 91 VAL A CA 1
ATOM 725 C C . VAL A 1 91 ? -5.631 20.700 1.578 1.00 82.69 91 VAL A C 1
ATOM 727 O O . VAL A 1 91 ? -5.191 20.963 2.693 1.00 82.69 91 VAL A O 1
ATOM 730 N N . ASP A 1 92 ? -4.987 19.927 0.703 1.00 78.94 92 ASP A N 1
ATOM 731 C CA . ASP A 1 92 ? -3.746 19.199 0.971 1.00 78.94 92 ASP A CA 1
ATOM 732 C C . ASP A 1 92 ? -2.508 19.905 0.370 1.00 78.94 92 ASP A C 1
ATOM 734 O O . ASP A 1 92 ? -1.393 19.382 0.441 1.00 78.94 92 ASP A O 1
ATOM 738 N N . GLY A 1 93 ? -2.686 21.111 -0.191 1.00 82.12 93 GLY A N 1
ATOM 739 C CA . GLY A 1 93 ? -1.614 21.959 -0.726 1.00 82.12 93 GLY A CA 1
ATOM 740 C C . GLY A 1 93 ? -1.443 21.932 -2.249 1.00 82.12 93 GLY A C 1
ATOM 741 O O . GLY A 1 93 ? -0.504 22.553 -2.742 1.00 82.12 93 GLY A O 1
ATOM 742 N N . ALA A 1 94 ? -2.331 21.256 -2.991 1.00 88.00 94 ALA A N 1
ATOM 743 C CA . ALA A 1 94 ? -2.325 21.181 -4.459 1.00 88.00 94 ALA A CA 1
ATOM 744 C C . ALA A 1 94 ? -0.972 20.737 -5.059 1.00 88.00 94 ALA A C 1
ATOM 746 O O . ALA A 1 94 ? -0.481 21.303 -6.039 1.00 88.00 94 ALA A O 1
ATOM 747 N N . ASN A 1 95 ? -0.351 19.715 -4.465 1.00 90.06 95 ASN A N 1
ATOM 748 C CA . ASN A 1 95 ? 0.903 19.156 -4.957 1.00 90.06 95 ASN A CA 1
ATOM 749 C C . ASN A 1 95 ? 0.654 18.189 -6.127 1.00 90.06 95 ASN A C 1
ATOM 751 O O . ASN A 1 95 ? 0.248 17.041 -5.933 1.00 90.06 95 ASN A O 1
ATOM 755 N N . PHE A 1 96 ? 0.933 18.654 -7.346 1.00 89.31 96 PHE A N 1
ATOM 756 C CA . PHE A 1 96 ? 0.818 17.864 -8.579 1.00 89.31 96 PHE A CA 1
ATOM 757 C C . PHE A 1 96 ? 2.112 17.132 -8.971 1.00 89.31 96 PHE A C 1
ATOM 759 O O . PHE A 1 96 ? 2.102 16.343 -9.914 1.00 89.31 96 PHE A O 1
ATOM 766 N N . ALA A 1 97 ? 3.216 17.380 -8.262 1.00 91.19 97 ALA A N 1
ATOM 767 C CA . ALA A 1 97 ? 4.529 16.800 -8.535 1.00 91.19 97 ALA A CA 1
ATOM 768 C C . ALA A 1 97 ? 5.156 16.279 -7.227 1.00 91.19 97 ALA A C 1
ATOM 770 O O . ALA A 1 97 ? 6.115 16.867 -6.726 1.00 91.19 97 ALA A O 1
ATOM 771 N N . PRO A 1 98 ? 4.600 15.200 -6.644 1.00 92.88 98 PRO A N 1
ATOM 772 C CA . PRO A 1 98 ? 5.062 14.694 -5.361 1.00 92.88 98 PRO A CA 1
ATOM 773 C C . PRO A 1 98 ? 6.494 14.165 -5.463 1.00 92.88 98 PRO A C 1
ATOM 775 O O . PRO A 1 98 ? 6.846 13.475 -6.427 1.00 92.88 98 PRO A O 1
ATOM 778 N N . LYS A 1 99 ? 7.316 14.463 -4.453 1.00 94.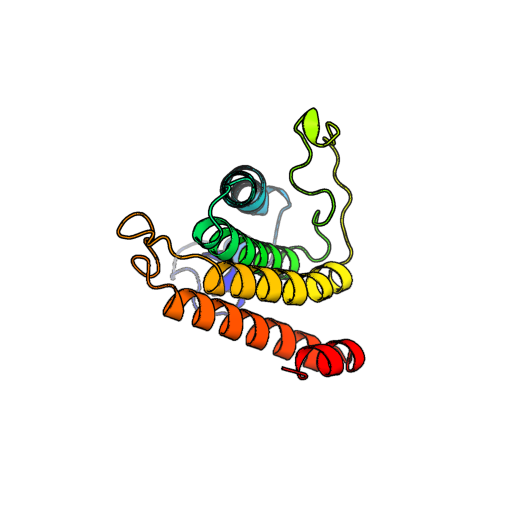44 99 LYS A N 1
ATOM 779 C CA . LYS A 1 99 ? 8.684 13.942 -4.387 1.00 94.44 99 LYS A CA 1
ATOM 780 C C . LYS A 1 99 ? 8.699 12.433 -4.173 1.00 94.44 99 LYS A C 1
ATOM 782 O O . LYS A 1 99 ? 7.787 11.866 -3.572 1.00 94.44 99 LYS A O 1
ATOM 787 N N . TYR A 1 100 ? 9.778 11.812 -4.629 1.00 95.38 100 TYR A N 1
ATOM 788 C CA . TYR A 1 100 ? 10.076 10.415 -4.361 1.00 95.38 100 TYR A CA 1
ATOM 789 C C . TYR A 1 100 ? 10.806 10.334 -3.022 1.00 95.38 100 TYR A C 1
ATOM 791 O O . TYR A 1 100 ? 11.731 11.106 -2.763 1.00 95.38 100 TYR A O 1
ATOM 799 N N . ASP A 1 101 ? 10.344 9.443 -2.157 1.00 96.31 101 ASP A N 1
ATOM 800 C CA . ASP A 1 101 ? 11.010 9.111 -0.909 1.00 96.31 101 ASP A CA 1
ATOM 801 C C . ASP A 1 101 ? 11.857 7.855 -1.106 1.00 96.31 101 ASP A C 1
ATOM 803 O O . ASP A 1 101 ? 11.459 6.934 -1.822 1.00 96.31 101 ASP A O 1
ATOM 807 N N . ASP A 1 102 ? 13.010 7.851 -0.441 1.00 95.19 102 ASP A N 1
ATOM 808 C CA . ASP A 1 102 ? 13.971 6.750 -0.425 1.00 95.19 102 ASP A CA 1
ATOM 809 C C . ASP A 1 102 ? 13.320 5.446 0.068 1.00 95.19 102 ASP A C 1
ATOM 811 O O . ASP A 1 102 ? 12.560 5.441 1.048 1.00 95.19 102 ASP A O 1
ATOM 815 N N . ASP A 1 103 ? 13.611 4.340 -0.615 1.00 92.38 103 ASP A N 1
ATOM 816 C CA . ASP A 1 103 ? 13.017 3.029 -0.351 1.00 92.38 103 ASP A CA 1
ATOM 817 C C . ASP A 1 103 ? 13.147 2.577 1.117 1.00 92.38 103 ASP A C 1
ATOM 819 O O . ASP A 1 103 ? 12.177 2.089 1.715 1.00 92.38 103 ASP A O 1
ATOM 823 N N . LYS A 1 104 ? 14.298 2.813 1.752 1.00 90.62 104 LYS A N 1
ATOM 824 C CA . LYS A 1 104 ? 14.564 2.505 3.160 1.00 90.62 104 LYS A CA 1
ATOM 825 C C . LYS A 1 104 ? 13.710 3.374 4.073 1.00 90.62 104 LYS A C 1
ATOM 827 O O . LYS A 1 104 ? 13.162 2.863 5.058 1.00 90.62 104 LYS A O 1
ATOM 832 N N . ALA A 1 105 ? 13.560 4.659 3.758 1.00 91.56 105 ALA A N 1
ATOM 833 C CA . ALA A 1 105 ? 12.691 5.562 4.512 1.00 91.56 105 ALA A CA 1
ATOM 834 C C . ALA A 1 105 ? 11.215 5.136 4.422 1.00 91.56 105 ALA A C 1
ATOM 836 O O . ALA A 1 105 ? 10.523 5.105 5.447 1.00 91.56 105 ALA A O 1
ATOM 837 N N . VAL A 1 106 ? 10.750 4.731 3.234 1.00 94.44 106 VAL A N 1
ATOM 838 C CA . VAL A 1 106 ? 9.401 4.175 3.041 1.00 94.44 106 VAL A CA 1
ATOM 839 C C . VAL A 1 106 ? 9.223 2.937 3.914 1.00 94.44 106 VAL A C 1
ATOM 841 O O . VAL A 1 106 ? 8.303 2.889 4.731 1.00 94.44 106 VAL A O 1
ATOM 844 N N . TYR A 1 107 ? 10.140 1.972 3.819 1.00 91.75 107 TYR A N 1
ATOM 845 C CA . TYR A 1 107 ? 10.120 0.731 4.597 1.00 91.75 107 TYR A CA 1
ATOM 846 C C . TYR A 1 107 ? 10.072 0.965 6.113 1.00 91.75 107 TYR A C 1
ATOM 848 O O . TYR A 1 107 ? 9.303 0.308 6.823 1.00 91.75 107 TYR A O 1
ATOM 856 N N . ALA A 1 108 ? 10.861 1.917 6.616 1.00 90.50 108 ALA A N 1
ATOM 857 C CA . ALA A 1 108 ? 10.865 2.294 8.026 1.00 90.50 108 ALA A CA 1
ATOM 858 C C . ALA A 1 108 ? 9.515 2.882 8.477 1.00 90.50 108 ALA A C 1
ATOM 860 O O . ALA A 1 108 ? 9.077 2.626 9.601 1.00 90.50 108 ALA A O 1
ATOM 861 N N . ALA A 1 109 ? 8.822 3.614 7.602 1.00 93.94 109 ALA A N 1
ATOM 862 C CA . ALA A 1 109 ? 7.531 4.229 7.900 1.00 93.94 109 ALA A CA 1
ATOM 863 C C . ALA A 1 109 ? 6.341 3.248 7.851 1.00 93.94 109 ALA A C 1
ATOM 865 O O . ALA A 1 109 ? 5.303 3.510 8.470 1.00 93.94 109 ALA A O 1
ATOM 866 N N . LEU A 1 110 ? 6.476 2.094 7.183 1.00 95.19 110 LEU A N 1
ATOM 867 C CA . LEU A 1 110 ? 5.392 1.107 7.084 1.00 95.19 110 LEU A CA 1
ATOM 868 C C . LEU A 1 110 ? 5.037 0.475 8.437 1.00 95.19 110 LEU A C 1
ATOM 870 O O . LEU A 1 110 ? 3.860 0.272 8.732 1.00 95.19 110 LEU A O 1
ATOM 874 N N . ILE A 1 111 ? 6.025 0.174 9.287 1.00 94.50 111 ILE A N 1
ATOM 875 C CA . ILE A 1 111 ? 5.773 -0.468 10.589 1.00 94.50 111 ILE A CA 1
ATOM 876 C C . ILE A 1 111 ? 4.944 0.436 11.523 1.00 94.50 111 ILE A C 1
ATOM 878 O O . ILE A 1 111 ? 3.927 -0.041 12.043 1.00 94.50 111 ILE A O 1
ATOM 882 N N . PRO A 1 112 ? 5.292 1.725 11.723 1.00 96.12 112 PRO A N 1
ATOM 883 C CA . PRO A 1 112 ? 4.440 2.670 12.443 1.00 96.12 112 PRO A CA 1
ATOM 884 C C . PRO A 1 112 ? 3.028 2.784 11.861 1.00 96.12 112 PRO A C 1
ATOM 886 O O . PRO A 1 112 ? 2.063 2.786 12.625 1.00 96.12 112 PRO A O 1
ATOM 889 N N . MET A 1 113 ? 2.889 2.817 10.531 1.00 96.62 113 MET A N 1
ATOM 890 C CA . MET A 1 113 ? 1.582 2.885 9.866 1.00 96.62 113 MET A CA 1
ATOM 891 C C . MET A 1 113 ? 0.713 1.663 10.195 1.00 96.62 113 MET A C 1
ATOM 893 O O . MET A 1 113 ? -0.457 1.812 10.553 1.00 96.62 113 MET A O 1
ATOM 897 N N . ILE A 1 114 ? 1.289 0.458 10.157 1.00 97.31 114 ILE A N 1
ATOM 898 C CA . ILE A 1 114 ? 0.571 -0.773 10.513 1.00 97.31 114 ILE A CA 1
ATOM 899 C C . ILE A 1 114 ? 0.215 -0.787 12.003 1.00 97.31 114 ILE A C 1
ATOM 901 O O . ILE A 1 114 ? -0.901 -1.162 12.360 1.00 97.31 114 ILE A O 1
ATOM 905 N N . ASN A 1 115 ? 1.125 -0.356 12.881 1.00 97.56 115 ASN A N 1
ATOM 906 C CA . ASN A 1 115 ? 0.854 -0.269 14.318 1.00 97.56 115 ASN A CA 1
ATOM 907 C C . ASN A 1 115 ? -0.304 0.688 14.622 1.00 97.56 115 ASN A C 1
ATOM 909 O O . ASN A 1 115 ? -1.184 0.340 15.409 1.00 97.56 115 ASN A O 1
ATOM 913 N N . ALA A 1 116 ? -0.329 1.855 13.974 1.00 97.00 116 ALA A N 1
ATOM 914 C CA . ALA A 1 116 ? -1.428 2.806 14.089 1.00 97.00 116 ALA A CA 1
ATOM 915 C C . ALA A 1 116 ? -2.745 2.199 13.585 1.00 97.00 116 ALA A C 1
ATOM 917 O O . ALA A 1 116 ? -3.762 2.308 14.265 1.00 97.00 116 ALA A O 1
ATOM 918 N N . GLY A 1 117 ? -2.717 1.485 12.454 1.00 96.94 117 GLY A N 1
ATOM 919 C CA . GLY A 1 117 ? -3.894 0.789 11.933 1.00 96.94 117 GLY A CA 1
ATOM 920 C C . GLY A 1 117 ? -4.426 -0.291 12.883 1.00 96.94 117 GLY A C 1
ATOM 921 O O . GLY A 1 117 ? -5.625 -0.359 13.139 1.00 96.94 117 GLY A O 1
ATOM 922 N N . ILE A 1 118 ? -3.541 -1.093 13.485 1.00 97.50 118 ILE A N 1
ATOM 923 C CA . ILE A 1 118 ? -3.915 -2.091 14.502 1.00 97.50 118 ILE A CA 1
ATOM 924 C C . ILE A 1 118 ? -4.494 -1.415 15.752 1.00 97.50 118 ILE A C 1
ATOM 926 O O . ILE A 1 118 ? -5.443 -1.933 16.339 1.00 97.50 118 ILE A O 1
ATOM 930 N N . ALA A 1 119 ? -3.932 -0.283 16.180 1.00 97.38 119 ALA A N 1
ATOM 931 C CA . ALA A 1 119 ? -4.449 0.470 17.318 1.00 97.38 119 ALA A CA 1
ATOM 932 C C . ALA A 1 119 ? -5.855 1.023 17.036 1.00 97.38 119 ALA A C 1
ATOM 934 O O . ALA A 1 119 ? -6.744 0.858 17.871 1.00 97.38 119 ALA A O 1
ATOM 935 N N . ASP A 1 120 ? -6.081 1.591 15.849 1.00 96.44 120 ASP A N 1
ATOM 936 C CA . ASP A 1 120 ? -7.404 2.055 15.425 1.00 96.44 120 ASP A CA 1
ATOM 937 C C . ASP A 1 120 ? -8.408 0.890 15.346 1.00 96.44 120 ASP A C 1
ATOM 939 O O . ASP A 1 120 ? -9.520 1.020 15.848 1.00 96.44 120 ASP A O 1
ATOM 943 N N . LEU A 1 121 ? -8.013 -0.284 14.835 1.00 95.69 121 LEU A N 1
ATOM 944 C CA . LEU A 1 121 ? -8.883 -1.471 14.825 1.00 95.69 121 LEU A CA 1
ATOM 945 C C . LEU A 1 121 ? -9.284 -1.942 16.222 1.00 95.69 121 LEU A C 1
ATOM 947 O O . LEU A 1 121 ? -10.407 -2.393 16.414 1.00 95.69 121 LEU A O 1
ATOM 951 N N . LYS A 1 122 ? -8.374 -1.855 17.197 1.00 95.00 122 LYS A N 1
ATOM 952 C CA . LYS A 1 122 ? -8.669 -2.206 18.594 1.00 95.00 122 LYS A CA 1
ATOM 953 C C . LYS A 1 122 ? -9.578 -1.183 19.277 1.00 95.00 122 LYS A C 1
ATOM 955 O O . LYS A 1 122 ? -10.268 -1.542 20.224 1.00 95.00 122 LYS A O 1
ATOM 960 N N . ALA A 1 123 ? -9.538 0.073 18.836 1.00 95.12 123 ALA A N 1
ATOM 961 C CA . ALA A 1 123 ? -10.373 1.152 19.357 1.00 95.12 123 ALA A CA 1
ATOM 962 C C . ALA A 1 123 ? -11.737 1.252 18.651 1.00 95.12 123 ALA A C 1
ATOM 964 O O . ALA A 1 123 ? -12.673 1.827 19.204 1.00 95.12 123 ALA A O 1
ATOM 965 N N . GLY A 1 124 ? -11.843 0.732 17.427 1.00 90.94 124 GLY A N 1
ATOM 966 C CA . GLY A 1 124 ? -13.078 0.685 16.655 1.00 90.94 124 GLY A CA 1
ATOM 967 C C . GLY A 1 124 ? -14.070 -0.344 17.189 1.00 90.94 124 GLY A C 1
ATOM 968 O O . GLY A 1 124 ? -13.699 -1.366 17.761 1.00 90.94 124 GLY A O 1
ATOM 969 N N . SER A 1 125 ? -15.354 -0.063 16.987 1.00 87.19 125 SER A N 1
ATOM 970 C CA . SER A 1 125 ? -16.465 -0.944 17.370 1.00 87.19 125 SER A CA 1
ATOM 971 C C . SER A 1 125 ? -17.368 -1.309 16.192 1.00 87.19 125 SER A C 1
ATOM 973 O O . SER A 1 125 ? -18.190 -2.220 16.300 1.00 87.19 125 SER A O 1
ATOM 975 N N . THR A 1 126 ? -17.215 -0.629 15.054 1.00 89.75 126 THR A N 1
ATOM 976 C CA . THR A 1 126 ? -18.021 -0.884 13.864 1.00 89.75 126 THR A CA 1
ATOM 977 C C . THR A 1 126 ? -17.641 -2.210 13.232 1.00 89.75 126 THR A C 1
ATOM 979 O O . THR A 1 126 ? -16.462 -2.519 13.063 1.00 89.75 126 THR A O 1
ATOM 982 N N . THR A 1 127 ? -18.656 -2.969 12.826 1.00 87.19 127 THR A N 1
ATOM 983 C CA . THR A 1 127 ? -18.493 -4.159 11.990 1.00 87.19 127 THR A CA 1
ATOM 984 C C . THR A 1 127 ? -18.754 -3.785 10.535 1.00 87.19 127 THR A C 1
ATOM 986 O O . THR A 1 127 ? -19.836 -3.309 10.206 1.00 87.19 127 THR A O 1
ATOM 989 N N . VAL A 1 128 ? -17.772 -4.013 9.660 1.00 89.00 128 VAL A N 1
ATOM 990 C CA . VAL A 1 128 ? -17.863 -3.670 8.226 1.00 89.00 128 VAL A CA 1
ATOM 991 C C . VAL A 1 128 ? -18.807 -4.614 7.460 1.00 89.00 128 VAL A C 1
ATOM 993 O O . VAL A 1 128 ? -19.424 -4.225 6.470 1.00 89.00 128 VAL A O 1
ATOM 996 N N . GLY A 1 129 ? -18.955 -5.857 7.930 1.00 91.38 129 GLY A N 1
ATOM 997 C CA . GLY A 1 129 ? -19.856 -6.850 7.344 1.00 91.38 129 GLY A CA 1
ATOM 998 C C . GLY A 1 129 ? -19.502 -7.192 5.894 1.00 91.38 129 GLY A C 1
ATOM 999 O O . GLY A 1 129 ? -18.335 -7.365 5.551 1.00 91.38 129 GLY A O 1
ATOM 1000 N N . SER A 1 130 ? -20.514 -7.279 5.028 1.00 92.31 130 SER A N 1
ATOM 1001 C CA . SER A 1 130 ? -20.366 -7.698 3.625 1.00 92.31 130 SER A CA 1
ATOM 1002 C C . SER A 1 130 ? -19.630 -6.698 2.730 1.00 92.31 130 SER A C 1
ATOM 1004 O O . SER A 1 130 ? -19.285 -7.048 1.604 1.00 92.31 130 SER A O 1
ATOM 1006 N N . ALA A 1 131 ? -19.399 -5.466 3.194 1.00 90.50 131 ALA A N 1
ATOM 1007 C CA . ALA A 1 131 ? -18.571 -4.506 2.468 1.00 90.50 131 ALA A CA 1
ATOM 1008 C C . ALA A 1 131 ? -17.081 -4.903 2.484 1.00 90.50 131 ALA A C 1
ATOM 1010 O O . ALA A 1 131 ? -16.324 -4.498 1.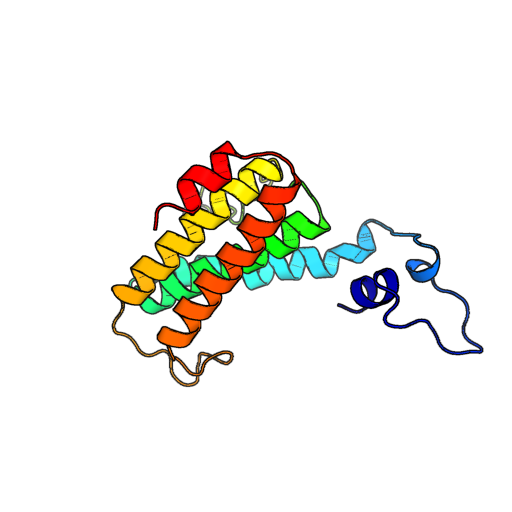604 1.00 90.50 131 ALA A O 1
ATOM 1011 N N . ASP A 1 132 ? -16.659 -5.727 3.449 1.00 93.94 132 ASP A N 1
ATOM 1012 C CA . ASP A 1 132 ? -15.316 -6.298 3.499 1.00 93.94 132 ASP A CA 1
ATOM 1013 C C . ASP A 1 132 ? -15.281 -7.657 2.788 1.00 93.94 132 ASP A C 1
ATOM 1015 O O . ASP A 1 132 ? -15.662 -8.692 3.338 1.00 93.94 132 ASP A O 1
ATOM 1019 N N . LEU A 1 133 ? -14.761 -7.649 1.562 1.00 93.75 133 LEU A N 1
ATOM 1020 C CA . LEU A 1 133 ? -14.610 -8.846 0.733 1.00 93.75 133 LEU A CA 1
ATOM 1021 C C . LEU A 1 133 ? -13.467 -9.773 1.183 1.00 93.75 133 LEU A C 1
ATOM 1023 O O . LEU A 1 133 ? -13.419 -10.920 0.743 1.00 93.75 133 LEU A O 1
ATOM 1027 N N . MET A 1 134 ? -12.532 -9.303 2.018 1.00 93.94 134 MET A N 1
ATOM 1028 C CA . MET A 1 134 ? -11.367 -10.092 2.438 1.00 93.94 134 MET A CA 1
ATOM 1029 C C . MET A 1 134 ? -11.668 -10.933 3.673 1.00 93.94 134 MET A C 1
ATOM 1031 O O . MET A 1 134 ? -11.365 -12.128 3.701 1.00 93.94 134 MET A O 1
ATOM 1035 N N . PHE A 1 135 ? -12.253 -10.318 4.702 1.00 95.81 135 PHE A N 1
ATOM 1036 C CA . PHE A 1 135 ? -12.458 -10.971 5.995 1.00 95.81 135 PHE A CA 1
ATOM 1037 C C . PHE A 1 135 ? -13.897 -10.899 6.511 1.00 95.81 135 PHE A C 1
ATOM 1039 O O . PHE A 1 135 ? -14.157 -11.390 7.611 1.00 95.81 135 PHE A O 1
ATOM 1046 N N . GLY A 1 136 ? -14.839 -10.362 5.728 1.00 93.19 136 GLY A N 1
ATOM 1047 C CA . GLY A 1 136 ? -16.255 -10.295 6.100 1.00 93.19 136 GLY A CA 1
ATOM 1048 C C . GLY A 1 136 ? -16.526 -9.426 7.329 1.00 93.19 136 GLY A C 1
ATOM 1049 O O . GLY A 1 136 ? -17.483 -9.679 8.059 1.00 93.19 136 GLY A O 1
ATOM 1050 N N . GLY A 1 137 ? -15.657 -8.451 7.611 1.00 91.88 137 GLY A N 1
ATOM 1051 C CA . GLY A 1 137 ? -15.748 -7.568 8.771 1.00 91.88 137 GLY A CA 1
ATOM 1052 C C . GLY A 1 137 ? -15.098 -8.123 10.038 1.00 91.88 137 GLY A C 1
ATOM 1053 O O . GLY A 1 137 ? -15.204 -7.495 11.090 1.00 91.88 137 GLY A O 1
ATOM 1054 N N . ASP A 1 138 ? -14.414 -9.268 9.966 1.00 93.75 138 ASP A N 1
ATOM 1055 C CA . ASP A 1 138 ? -13.690 -9.843 11.101 1.00 93.75 138 ASP A CA 1
ATOM 1056 C C . ASP A 1 138 ? -12.404 -9.050 11.396 1.00 93.75 138 ASP A C 1
ATOM 1058 O O . ASP A 1 138 ? -11.343 -9.249 10.793 1.00 93.75 138 ASP A O 1
ATOM 1062 N N . VAL A 1 139 ? -12.497 -8.156 12.382 1.00 94.00 139 VAL A N 1
ATOM 1063 C CA . VAL A 1 139 ? -11.386 -7.312 12.845 1.00 94.00 139 VAL A CA 1
ATOM 1064 C C . VAL A 1 139 ? -10.207 -8.145 13.360 1.00 94.00 139 VAL A C 1
ATOM 1066 O O . VAL A 1 139 ? -9.048 -7.762 13.181 1.00 94.00 139 VAL A O 1
ATOM 1069 N N . SER A 1 140 ? -10.456 -9.322 13.942 1.00 94.62 140 SER A N 1
ATOM 1070 C CA . SER A 1 140 ? -9.375 -10.182 14.436 1.00 94.62 140 SER A CA 1
ATOM 1071 C C . SER A 1 140 ? -8.516 -10.709 13.287 1.00 94.62 140 SER A C 1
ATOM 1073 O O . SER A 1 140 ? -7.294 -10.821 13.430 1.00 94.62 140 SER A O 1
ATOM 1075 N N . LYS A 1 141 ? -9.119 -10.996 12.126 1.00 96.62 141 LYS A N 1
ATOM 1076 C CA . LYS A 1 141 ? -8.374 -11.364 10.910 1.00 96.62 141 LYS A CA 1
ATOM 1077 C C . LYS A 1 141 ? -7.599 -10.184 10.333 1.00 96.62 141 LYS A C 1
ATOM 1079 O O . LYS A 1 141 ? -6.450 -10.380 9.941 1.00 96.62 141 LYS A O 1
ATOM 1084 N N . TRP A 1 142 ? -8.146 -8.969 10.375 1.00 96.94 142 TRP A N 1
ATOM 1085 C CA . TRP A 1 142 ? -7.407 -7.762 9.989 1.00 96.94 142 TRP A CA 1
ATOM 1086 C C . TRP A 1 142 ? -6.175 -7.513 10.866 1.00 96.94 142 TRP A C 1
ATOM 1088 O O . TRP A 1 142 ? -5.091 -7.248 10.344 1.00 96.94 142 TRP A O 1
ATOM 1098 N N . ILE A 1 143 ? -6.293 -7.679 12.187 1.00 96.25 143 ILE A N 1
ATOM 1099 C CA . ILE A 1 143 ? -5.151 -7.565 13.110 1.00 96.25 143 ILE A CA 1
ATOM 1100 C C . ILE A 1 143 ? -4.098 -8.639 12.803 1.00 96.25 143 ILE A C 1
ATOM 1102 O O . ILE A 1 143 ? -2.900 -8.343 12.772 1.00 96.25 143 ILE A O 1
ATOM 1106 N N . LYS A 1 144 ? -4.519 -9.884 12.540 1.00 97.25 144 LYS A N 1
ATOM 1107 C CA . LYS A 1 144 ? -3.604 -10.960 12.122 1.00 97.25 144 LYS A CA 1
ATOM 1108 C C . LYS A 1 144 ? -2.897 -10.614 10.813 1.00 97.25 144 LYS A C 1
ATOM 1110 O O . LYS A 1 144 ? -1.680 -10.743 10.751 1.00 97.25 144 LYS A O 1
ATOM 1115 N N . PHE A 1 145 ? -3.628 -10.119 9.816 1.00 97.81 145 PHE A N 1
ATOM 1116 C CA . PHE A 1 145 ? -3.060 -9.688 8.542 1.00 97.81 145 PHE A CA 1
ATOM 1117 C C . PHE A 1 145 ? -2.027 -8.567 8.723 1.00 97.81 145 PHE A C 1
ATOM 1119 O O . PHE A 1 145 ? -0.917 -8.677 8.202 1.00 97.81 145 PHE A O 1
ATOM 1126 N N . GLY A 1 146 ? -2.331 -7.547 9.534 1.00 97.25 146 GLY A N 1
ATOM 1127 C CA . GLY A 1 146 ? -1.380 -6.487 9.881 1.00 97.25 146 GLY A CA 1
ATOM 1128 C C . GLY A 1 146 ? -0.101 -7.033 10.526 1.00 97.25 146 GLY A C 1
ATOM 1129 O O . GLY A 1 146 ? 1.004 -6.683 10.115 1.00 97.25 146 GLY A O 1
ATOM 1130 N N . ASN A 1 147 ? -0.218 -7.962 11.477 1.00 97.12 147 ASN A N 1
ATOM 1131 C CA . ASN A 1 147 ? 0.951 -8.603 12.092 1.00 97.12 147 ASN A CA 1
ATOM 1132 C C . ASN A 1 147 ? 1.751 -9.468 11.102 1.00 97.12 147 ASN A C 1
ATOM 1134 O O . ASN A 1 147 ? 2.981 -9.443 11.129 1.00 97.12 147 ASN A O 1
ATOM 1138 N N . SER A 1 148 ? 1.087 -10.193 10.198 1.00 96.88 148 SER A N 1
ATOM 1139 C CA . SER A 1 148 ? 1.760 -10.945 9.131 1.00 96.88 148 SER A CA 1
ATOM 1140 C C . SER A 1 148 ? 2.506 -10.027 8.161 1.00 96.88 148 SER A C 1
ATOM 1142 O O . SER A 1 148 ? 3.616 -10.355 7.737 1.00 96.88 148 SER A O 1
ATOM 1144 N N . LEU A 1 149 ? 1.937 -8.864 7.836 1.00 96.06 149 LEU A N 1
ATOM 1145 C CA . LEU A 1 149 ? 2.598 -7.860 7.006 1.00 96.06 149 LEU A CA 1
ATOM 1146 C C . LEU A 1 149 ? 3.834 -7.286 7.709 1.00 96.06 149 LEU A C 1
ATOM 1148 O O . LEU A 1 149 ? 4.898 -7.218 7.094 1.00 96.06 149 LEU A O 1
ATOM 1152 N N . LYS A 1 150 ? 3.734 -6.962 9.007 1.00 94.62 150 LYS A N 1
ATOM 1153 C CA . LYS A 1 150 ? 4.895 -6.551 9.815 1.00 94.62 150 LYS A CA 1
ATOM 1154 C C . LYS A 1 150 ? 5.998 -7.599 9.778 1.00 94.62 150 LYS A C 1
ATOM 1156 O O . LYS A 1 150 ? 7.141 -7.254 9.507 1.00 94.62 150 LYS A O 1
ATOM 1161 N N . LEU A 1 151 ? 5.661 -8.871 10.002 1.00 94.38 151 LEU A N 1
ATOM 1162 C CA . LEU A 1 151 ? 6.637 -9.960 9.956 1.00 94.38 151 LEU A CA 1
ATOM 1163 C C . LEU A 1 151 ? 7.359 -10.008 8.602 1.00 94.38 151 LEU A C 1
ATOM 1165 O O . LEU A 1 151 ? 8.584 -10.076 8.570 1.00 94.38 151 LEU A O 1
ATOM 1169 N N . ARG A 1 152 ? 6.623 -9.917 7.487 1.00 93.00 152 ARG A N 1
ATOM 1170 C CA . ARG A 1 152 ? 7.215 -9.894 6.139 1.00 93.00 152 ARG A CA 1
ATOM 1171 C C . ARG A 1 152 ? 8.187 -8.725 5.960 1.00 93.00 152 ARG A C 1
ATOM 1173 O O . ARG A 1 152 ? 9.279 -8.924 5.435 1.00 93.00 152 ARG A O 1
ATOM 1180 N N . ILE A 1 153 ? 7.792 -7.528 6.389 1.00 91.75 153 ILE A N 1
ATOM 1181 C CA . ILE A 1 153 ? 8.610 -6.313 6.287 1.00 91.75 153 ILE A CA 1
ATOM 1182 C C . ILE A 1 153 ? 9.896 -6.458 7.111 1.00 91.75 153 ILE A C 1
ATOM 1184 O O . ILE A 1 153 ? 10.988 -6.226 6.596 1.00 91.75 153 ILE A O 1
ATOM 1188 N N . LEU A 1 154 ? 9.781 -6.928 8.354 1.00 90.12 154 LEU A N 1
ATOM 1189 C CA . LEU A 1 154 ? 10.921 -7.102 9.256 1.00 90.12 154 LEU A CA 1
ATOM 1190 C C . LEU A 1 154 ? 11.899 -8.169 8.771 1.00 90.12 154 LEU A C 1
ATOM 1192 O O . LEU A 1 154 ? 13.110 -7.972 8.847 1.00 90.12 154 LEU A O 1
ATOM 1196 N N . MET A 1 155 ? 11.393 -9.271 8.214 1.00 90.25 155 MET A N 1
ATOM 1197 C CA . MET A 1 155 ? 12.241 -10.295 7.606 1.00 90.25 155 MET A CA 1
ATOM 1198 C C . MET A 1 155 ? 13.090 -9.721 6.470 1.00 90.25 155 MET A C 1
ATOM 1200 O O . MET A 1 155 ? 14.269 -10.045 6.372 1.00 90.25 155 MET A O 1
ATOM 1204 N N . ARG A 1 156 ? 12.543 -8.820 5.650 1.00 87.06 156 ARG A N 1
ATOM 1205 C CA . ARG A 1 156 ? 13.303 -8.183 4.564 1.00 87.06 156 ARG A CA 1
ATOM 1206 C C . ARG A 1 156 ? 14.357 -7.218 5.095 1.00 87.06 156 ARG A C 1
ATOM 1208 O O . ARG A 1 156 ? 15.507 -7.301 4.680 1.00 87.06 156 ARG A O 1
ATOM 1215 N N . GLN A 1 157 ? 13.993 -6.384 6.068 1.00 84.12 157 GLN A N 1
ATOM 1216 C CA . GLN A 1 157 ? 14.932 -5.475 6.736 1.00 84.12 157 GLN A CA 1
ATOM 1217 C C . GLN A 1 157 ? 16.064 -6.221 7.464 1.00 84.12 157 GLN A C 1
ATOM 1219 O O . GLN A 1 157 ? 17.183 -5.720 7.547 1.00 84.12 157 GLN A O 1
ATOM 1224 N N . SER A 1 158 ? 15.817 -7.442 7.951 1.00 83.38 158 SER A N 1
ATOM 1225 C CA . SER A 1 158 ? 16.862 -8.250 8.592 1.00 83.38 158 SER A CA 1
ATOM 1226 C C . SER A 1 158 ? 17.992 -8.677 7.668 1.00 83.38 158 SER A C 1
ATOM 1228 O O . SER A 1 158 ? 19.134 -8.792 8.112 1.00 83.38 158 SER A O 1
ATOM 1230 N N . VAL A 1 159 ? 17.697 -8.855 6.382 1.00 77.12 159 VAL A N 1
ATOM 1231 C CA . VAL A 1 159 ? 18.676 -9.313 5.392 1.00 77.12 159 VAL A CA 1
ATOM 1232 C C . VAL A 1 159 ? 19.519 -8.148 4.863 1.00 77.12 159 VAL A C 1
ATOM 1234 O O . VAL A 1 159 ? 20.639 -8.364 4.412 1.00 77.12 159 VAL A O 1
ATOM 1237 N N . THR A 1 160 ? 19.039 -6.904 4.973 1.00 70.81 160 THR A N 1
ATOM 1238 C CA . THR A 1 160 ? 19.756 -5.705 4.502 1.00 70.81 160 THR A CA 1
ATOM 1239 C C . THR A 1 160 ? 20.758 -5.138 5.517 1.00 70.81 160 THR A C 1
ATOM 1241 O O . THR A 1 160 ? 21.448 -4.168 5.217 1.00 70.81 160 THR A O 1
ATOM 1244 N N . GLY A 1 161 ? 20.883 -5.743 6.706 1.00 59.41 161 GLY A N 1
ATOM 1245 C CA . GLY A 1 161 ? 21.873 -5.357 7.721 1.00 59.41 161 GLY A CA 1
ATOM 1246 C C . GLY A 1 161 ? 21.470 -4.174 8.611 1.00 59.41 161 GLY A C 1
ATOM 1247 O O . GLY A 1 161 ? 22.263 -3.748 9.450 1.00 59.41 161 GLY A O 1
ATOM 1248 N N . ASP A 1 162 ? 20.238 -3.671 8.499 1.00 57.91 162 ASP A N 1
ATOM 1249 C CA . ASP A 1 162 ? 19.743 -2.522 9.269 1.00 57.91 162 ASP A CA 1
ATOM 1250 C C . ASP A 1 162 ? 19.208 -2.941 10.654 1.00 57.91 162 ASP A C 1
ATOM 1252 O O . ASP A 1 162 ? 18.037 -2.776 11.002 1.00 57.91 162 ASP A O 1
ATOM 1256 N N . GLN A 1 163 ? 20.095 -3.524 11.465 1.00 55.34 163 GLN A N 1
ATOM 1257 C CA . GLN A 1 163 ? 19.794 -4.117 12.780 1.00 55.34 163 GLN A CA 1
ATOM 1258 C C . GLN A 1 163 ? 19.134 -3.134 13.771 1.00 55.34 163 GLN A C 1
ATOM 1260 O O . GLN A 1 163 ? 18.407 -3.550 14.677 1.00 55.34 163 GLN A O 1
ATOM 1265 N N . ALA A 1 164 ? 19.334 -1.825 13.583 1.00 56.22 164 ALA A N 1
ATOM 1266 C CA . ALA A 1 164 ? 18.727 -0.779 14.404 1.00 56.22 164 ALA A CA 1
ATOM 1267 C C . ALA A 1 164 ? 17.199 -0.667 14.215 1.00 56.22 164 ALA A C 1
ATOM 1269 O O . ALA A 1 164 ? 16.481 -0.472 15.198 1.00 56.22 164 ALA A O 1
ATOM 1270 N N . ALA A 1 165 ? 16.686 -0.853 12.990 1.00 53.19 165 ALA A N 1
ATOM 1271 C CA . ALA A 1 165 ? 15.248 -0.821 12.698 1.00 53.19 165 ALA A CA 1
ATOM 1272 C C . ALA A 1 165 ? 14.518 -2.055 13.268 1.00 53.19 165 ALA A C 1
ATOM 1274 O O . ALA A 1 165 ? 13.400 -1.965 13.779 1.00 53.19 165 ALA A O 1
ATOM 1275 N N . ILE A 1 166 ? 15.196 -3.205 13.267 1.00 55.44 166 ILE A N 1
ATOM 1276 C CA . ILE A 1 166 ? 14.678 -4.477 13.789 1.00 55.44 166 ILE A CA 1
ATOM 1277 C C . ILE A 1 166 ? 14.513 -4.409 15.314 1.00 55.44 166 ILE A C 1
ATOM 1279 O O . ILE A 1 166 ? 13.482 -4.813 15.852 1.00 55.44 166 ILE A O 1
ATOM 1283 N N . GLY A 1 167 ? 15.496 -3.841 16.022 1.00 55.56 167 GLY A N 1
ATOM 1284 C CA . GLY A 1 167 ? 15.496 -3.759 17.487 1.00 55.56 167 GLY A CA 1
ATOM 1285 C C . GLY A 1 167 ? 14.379 -2.894 18.090 1.00 55.56 167 GLY A C 1
ATOM 1286 O O . GLY A 1 167 ? 13.978 -3.130 19.230 1.00 55.56 167 GLY A O 1
ATOM 1287 N N . GLN A 1 168 ? 13.845 -1.918 17.347 1.00 53.44 168 GLN A N 1
ATOM 1288 C CA . GLN A 1 168 ? 12.665 -1.145 17.764 1.00 53.44 168 GLN A CA 1
ATOM 1289 C C . GLN A 1 168 ? 11.348 -1.863 17.452 1.00 53.44 168 GLN A C 1
ATOM 1291 O O . GLN A 1 168 ? 10.396 -1.737 18.217 1.00 53.44 168 GLN A O 1
ATOM 1296 N N . ALA A 1 169 ? 11.288 -2.642 16.372 1.00 52.31 169 ALA A N 1
ATOM 1297 C CA . ALA A 1 169 ? 10.066 -3.318 15.947 1.00 52.31 169 ALA A CA 1
ATOM 1298 C C . ALA A 1 169 ? 9.782 -4.645 16.675 1.00 52.31 169 ALA A C 1
ATOM 1300 O O . ALA A 1 169 ? 8.629 -5.075 16.714 1.00 52.31 169 ALA A O 1
ATOM 1301 N N . VAL A 1 170 ? 10.810 -5.279 17.253 1.00 51.16 170 VAL A N 1
ATOM 1302 C CA . VAL A 1 170 ? 10.696 -6.513 18.060 1.00 51.16 170 VAL A CA 1
ATOM 1303 C C . VAL A 1 170 ? 10.255 -6.230 19.504 1.00 51.16 170 VAL A C 1
ATOM 1305 O O . VAL A 1 170 ? 9.776 -7.132 20.184 1.00 51.16 170 VAL A O 1
ATOM 1308 N N . LYS A 1 171 ? 10.349 -4.979 19.973 1.00 46.72 171 LYS A N 1
ATOM 1309 C CA . LYS A 1 171 ? 9.807 -4.557 21.274 1.00 46.72 171 LYS A CA 1
ATOM 1310 C C . LYS A 1 171 ? 8.290 -4.362 21.169 1.00 46.72 171 LYS A C 1
ATOM 1312 O O . LYS A 1 171 ? 7.807 -3.234 21.092 1.00 46.72 171 LYS A O 1
ATOM 1317 N N . ILE A 1 172 ? 7.562 -5.472 21.105 1.00 39.62 172 ILE A N 1
ATOM 1318 C CA . ILE A 1 172 ? 6.105 -5.552 21.276 1.00 39.62 172 ILE A CA 1
ATOM 1319 C C . ILE A 1 172 ? 5.841 -6.307 22.571 1.00 39.62 172 ILE A C 1
ATOM 1321 O O . ILE A 1 172 ? 6.489 -7.361 22.755 1.00 39.62 172 ILE A O 1
#

Sequence (172 aa):
MMRAALWAQYWTWGPGVALGDNERYLSQPADFNNAWTRAYANALADLKFLEKSSDKTYNGISKIMQANLFQILVDHFGDIPFTEAIKGEIVDGANFAPKYDDDKAVYAALIPMINAGIADLKAGSTTVGSADLMFGGDVSKWIKFGNSLKLRILMRQSVTGDQAAIGQAVKI

Radius of gyration: 18.3 Å; chains: 1; bounding box: 42×46×52 Å

Foldseek 3Di:
DVLVCLVVVVDADDPPDDHDCSNVVNDDPVVCVVVVCCLQVNLLLVLVVQCPDPFLQSVLLSLLVNLVSLVVVCVVPFWAQDPLGPQCDVVSPNDPDGDTDGSVVSLLVSLVSLVSSLVSLVVGDDFPAPVDPPPRSPSVVSNVSSVVSLVVSLVVVVVVVPVVSNVVSVPD